Protein AF-A0A7S3H096-F1 (afdb_monomer)

Mean predicted aligned error: 9.59 Å

Foldseek 3Di:
DVVVVVVVVVVVVVVVVVVVVVPDPAQWDWDQADLGIWTAGVPPCAQSVCCVPHSADPVVVLVVVLVVDAALEEEEAEQCPRNRNVRVNDVRNPPNYYYHYDHD

Structure (mmCIF, N/CA/C/O backbone):
data_AF-A0A7S3H096-F1
#
_entry.id   AF-A0A7S3H096-F1
#
loop_
_atom_site.group_PDB
_atom_site.id
_atom_site.type_symbol
_atom_site.label_atom_id
_atom_site.label_alt_id
_atom_site.label_comp_id
_atom_site.label_asym_id
_atom_site.label_entity_id
_atom_site.label_seq_id
_atom_site.pdbx_PDB_ins_code
_atom_site.Cartn_x
_atom_site.Cartn_y
_atom_site.Cartn_z
_atom_site.occupancy
_atom_site.B_is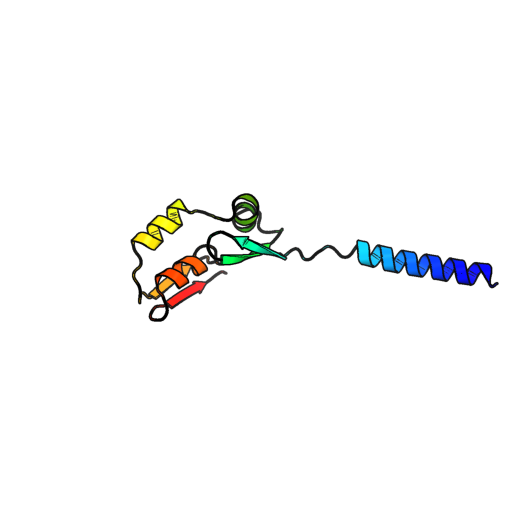o_or_equiv
_atom_site.auth_seq_id
_atom_site.auth_comp_id
_atom_site.auth_asym_id
_atom_site.auth_atom_id
_atom_site.pdbx_PDB_model_num
ATOM 1 N N . ILE A 1 1 ? 52.642 -21.896 -30.293 1.00 52.91 1 ILE A N 1
ATOM 2 C CA . ILE A 1 1 ? 51.512 -22.550 -29.579 1.00 52.91 1 ILE A CA 1
ATOM 3 C C . ILE A 1 1 ? 51.069 -21.731 -28.357 1.00 52.91 1 ILE A C 1
ATOM 5 O O . ILE A 1 1 ? 49.897 -21.380 -28.300 1.00 52.91 1 ILE A O 1
ATOM 9 N N . MET A 1 2 ? 51.985 -21.300 -27.474 1.00 44.25 2 MET A N 1
ATOM 10 C CA . MET A 1 2 ? 51.686 -20.448 -26.298 1.00 44.25 2 MET A CA 1
ATOM 11 C C . MET A 1 2 ? 50.883 -19.165 -26.626 1.00 44.25 2 MET A C 1
ATOM 13 O O . MET A 1 2 ? 49.855 -18.904 -26.011 1.00 44.25 2 MET A O 1
ATOM 17 N N . ASN A 1 3 ? 51.272 -18.422 -27.673 1.00 46.12 3 ASN A N 1
ATOM 18 C CA . ASN A 1 3 ? 50.604 -17.169 -28.075 1.00 46.12 3 ASN A CA 1
ATOM 19 C C . ASN A 1 3 ? 49.157 -17.344 -28.575 1.00 46.12 3 ASN A C 1
ATOM 21 O O . ASN A 1 3 ? 48.354 -16.424 -28.459 1.00 46.12 3 ASN A O 1
ATOM 25 N N . HIS A 1 4 ? 48.793 -18.515 -29.110 1.00 49.66 4 HIS A N 1
ATOM 26 C CA . HIS A 1 4 ? 47.416 -18.789 -29.544 1.00 49.66 4 HIS A CA 1
ATOM 27 C C . HIS A 1 4 ? 46.505 -19.186 -28.375 1.00 49.66 4 HIS A C 1
ATOM 29 O O . HIS A 1 4 ? 45.312 -18.892 -28.412 1.00 49.66 4 HIS A O 1
ATOM 35 N N . ILE A 1 5 ? 47.062 -19.814 -27.335 1.00 56.25 5 ILE A N 1
ATOM 36 C CA . ILE A 1 5 ? 46.332 -20.203 -26.121 1.00 56.25 5 ILE A CA 1
ATOM 37 C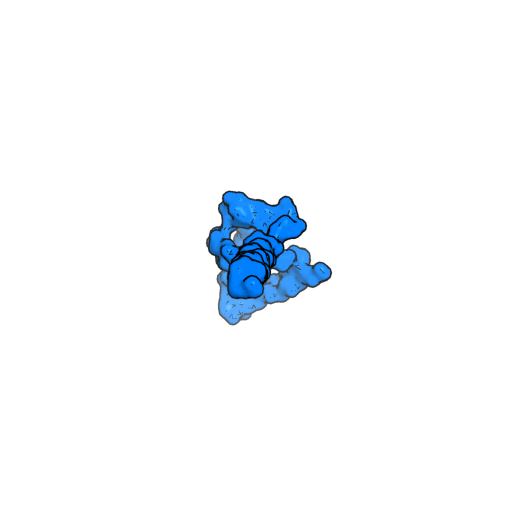 C . ILE A 1 5 ? 45.991 -18.961 -25.293 1.00 56.25 5 ILE A C 1
ATOM 39 O O . ILE A 1 5 ? 44.830 -18.781 -24.936 1.00 56.25 5 ILE A O 1
ATOM 43 N N . VAL A 1 6 ? 46.957 -18.057 -25.089 1.00 55.03 6 VAL A N 1
ATOM 44 C CA . VAL A 1 6 ? 46.735 -16.793 -24.362 1.00 55.03 6 VAL A CA 1
ATOM 45 C C . VAL A 1 6 ? 45.696 -15.924 -25.077 1.00 55.03 6 VAL A C 1
ATOM 47 O O . VAL A 1 6 ? 44.800 -15.386 -24.438 1.00 55.03 6 VAL A O 1
ATOM 50 N N . ARG A 1 7 ? 45.735 -15.853 -26.416 1.00 53.16 7 ARG A N 1
ATOM 51 C CA . ARG A 1 7 ? 44.760 -15.087 -27.215 1.00 53.16 7 ARG A CA 1
ATOM 52 C C . ARG A 1 7 ? 43.351 -15.697 -27.177 1.00 53.16 7 ARG A C 1
ATOM 54 O O . ARG A 1 7 ? 42.374 -14.957 -27.160 1.00 53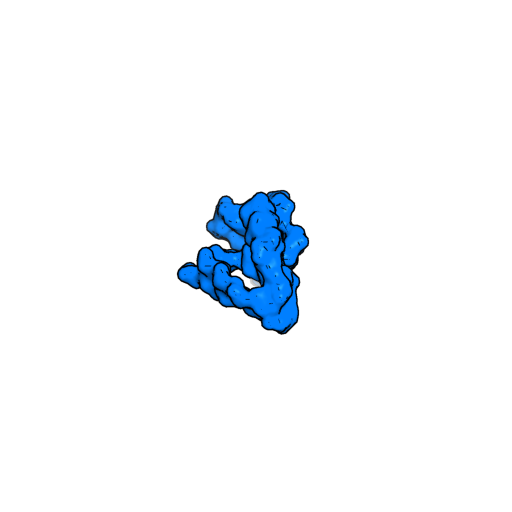.16 7 ARG A O 1
ATOM 61 N N . ARG A 1 8 ? 43.237 -17.031 -27.104 1.00 53.06 8 ARG A N 1
ATOM 62 C CA . ARG A 1 8 ? 41.954 -17.730 -26.902 1.00 53.06 8 ARG A CA 1
ATOM 63 C C . ARG A 1 8 ? 41.405 -17.550 -25.487 1.00 53.06 8 ARG A C 1
ATOM 65 O O . ARG A 1 8 ? 40.212 -17.306 -25.360 1.00 53.06 8 ARG A O 1
ATOM 72 N N . GLN A 1 9 ? 42.249 -17.607 -24.454 1.00 56.47 9 GLN A N 1
ATOM 73 C CA . GLN A 1 9 ? 41.853 -17.296 -23.074 1.00 56.47 9 GLN A CA 1
ATOM 74 C C . GLN A 1 9 ? 41.398 -15.840 -22.930 1.00 56.47 9 GLN A C 1
ATOM 76 O O . GLN A 1 9 ? 40.358 -15.599 -22.329 1.00 56.47 9 GLN A O 1
ATOM 81 N N . LEU A 1 10 ? 42.108 -14.883 -23.540 1.00 56.97 10 LEU A N 1
ATOM 82 C CA . LEU A 1 10 ? 41.721 -13.470 -23.511 1.00 56.97 10 LEU A CA 1
ATOM 83 C C . LEU A 1 10 ? 40.380 -13.229 -24.220 1.00 56.97 10 LEU A C 1
ATOM 85 O O . LEU A 1 10 ? 39.539 -12.518 -23.684 1.00 56.97 10 LEU A O 1
ATOM 89 N N . CYS A 1 11 ? 40.143 -13.856 -25.381 1.00 58.81 11 CYS A N 1
ATOM 90 C CA . CYS A 1 11 ? 38.838 -13.809 -26.048 1.00 58.81 11 CYS A CA 1
ATOM 91 C C . CYS A 1 11 ? 37.728 -14.439 -25.200 1.00 58.81 11 CYS A C 1
ATOM 93 O O . CYS A 1 11 ? 36.630 -13.905 -25.193 1.00 58.81 11 CYS A O 1
ATOM 95 N N . PHE A 1 12 ? 37.995 -15.530 -24.476 1.00 64.19 12 PHE A N 1
ATOM 96 C CA . PHE A 1 12 ? 37.005 -16.174 -23.605 1.00 64.19 12 PHE A CA 1
ATOM 97 C C . PHE A 1 12 ? 36.658 -15.306 -22.392 1.00 64.19 12 PHE A C 1
ATOM 99 O O . PHE A 1 12 ? 35.489 -15.157 -22.061 1.00 64.19 12 PHE A O 1
ATOM 106 N N . VAL A 1 13 ? 37.661 -14.680 -21.768 1.00 63.47 13 VAL A N 1
ATOM 107 C CA . VAL A 1 13 ? 37.459 -13.711 -20.681 1.00 63.47 13 VAL A CA 1
ATOM 108 C C . VAL A 1 13 ? 36.704 -12.487 -21.193 1.00 63.47 13 VAL A C 1
ATOM 110 O O . VAL A 1 13 ? 35.761 -12.050 -20.546 1.00 63.47 13 VAL A O 1
ATOM 113 N N . LEU A 1 14 ? 37.043 -11.975 -22.380 1.00 59.91 14 LEU A N 1
ATOM 114 C CA . LEU A 1 14 ? 36.315 -10.869 -23.002 1.00 59.91 14 LEU A CA 1
ATOM 115 C C . LEU A 1 14 ? 34.869 -11.262 -23.339 1.00 59.91 14 LEU A C 1
ATOM 117 O O . LEU A 1 14 ? 33.975 -10.445 -23.168 1.00 59.91 14 LEU A O 1
ATOM 121 N N . PHE A 1 15 ? 34.625 -12.509 -23.756 1.00 62.47 15 PHE A N 1
ATOM 122 C CA . PHE A 1 15 ? 33.287 -13.047 -24.017 1.00 62.47 15 PHE A CA 1
ATOM 123 C C . PHE A 1 15 ? 32.478 -13.193 -22.723 1.00 62.47 15 PHE A C 1
ATOM 125 O O . PHE A 1 15 ? 31.320 -12.804 -22.694 1.00 62.47 15 PHE A O 1
ATOM 132 N N . ILE A 1 16 ? 33.093 -13.667 -21.634 1.00 61.88 16 ILE A N 1
ATOM 133 C CA . ILE A 1 16 ? 32.469 -13.735 -20.304 1.00 61.88 16 ILE A CA 1
ATOM 134 C C . ILE A 1 16 ? 32.156 -12.328 -19.782 1.00 61.88 16 ILE A C 1
ATOM 136 O O . ILE A 1 16 ? 31.048 -12.095 -19.318 1.00 61.88 16 ILE A O 1
ATOM 140 N N . VAL A 1 17 ? 33.081 -11.370 -19.902 1.00 59.81 17 VAL A N 1
ATOM 141 C CA . VAL A 1 17 ? 32.854 -9.972 -19.494 1.00 59.81 17 VAL A CA 1
ATOM 142 C C . VAL A 1 17 ? 31.778 -9.312 -20.363 1.00 59.81 17 VAL A C 1
ATOM 144 O O . VAL A 1 17 ? 30.931 -8.604 -19.831 1.00 59.81 17 VAL A O 1
ATOM 147 N N . CYS A 1 18 ? 31.745 -9.588 -21.671 1.00 57.41 18 CYS A N 1
ATOM 148 C CA . CYS A 1 18 ? 30.654 -9.160 -22.549 1.00 57.41 18 CYS A CA 1
ATOM 149 C C . CYS A 1 18 ? 29.318 -9.784 -22.138 1.00 57.41 18 CYS A C 1
ATOM 151 O O . CYS A 1 18 ? 28.336 -9.063 -22.091 1.00 57.41 18 CYS A O 1
ATOM 153 N N . ILE A 1 19 ? 29.271 -11.075 -21.790 1.00 57.50 19 ILE A N 1
ATOM 154 C CA . ILE A 1 19 ? 28.056 -11.739 -21.287 1.00 57.50 19 ILE A CA 1
ATOM 155 C C . ILE A 1 19 ? 27.595 -11.109 -19.966 1.00 57.50 19 ILE A C 1
ATOM 157 O O . ILE A 1 19 ? 26.404 -10.873 -19.798 1.00 57.50 19 ILE A O 1
ATOM 161 N N . SER A 1 20 ? 28.515 -10.777 -19.056 1.00 56.28 20 SER A N 1
ATOM 162 C CA . SER A 1 20 ? 28.193 -10.071 -17.809 1.00 56.28 20 SER A CA 1
ATOM 163 C C . SER A 1 20 ? 27.674 -8.649 -18.049 1.00 56.28 20 SER A C 1
ATOM 165 O O . SER A 1 20 ? 26.815 -8.190 -17.308 1.00 56.28 20 SER A O 1
ATOM 167 N N . LEU A 1 21 ? 28.161 -7.962 -19.089 1.00 53.47 21 LEU A N 1
ATOM 168 C CA . LEU A 1 21 ? 27.657 -6.652 -19.529 1.00 53.47 21 LEU A CA 1
ATOM 169 C C . LEU A 1 21 ? 26.346 -6.750 -20.333 1.00 53.47 21 LEU A C 1
ATOM 171 O O . LEU A 1 21 ? 25.638 -5.756 -20.456 1.00 53.47 21 LEU A O 1
ATOM 175 N N . PHE A 1 22 ? 26.023 -7.929 -20.877 1.00 53.84 22 PHE A N 1
ATOM 176 C CA . PHE A 1 22 ? 24.786 -8.215 -21.615 1.00 53.84 22 PHE A CA 1
ATOM 177 C C . PHE A 1 22 ? 23.681 -8.815 -20.739 1.00 53.84 22 PHE A C 1
ATOM 179 O O . PHE A 1 22 ? 22.570 -9.033 -21.227 1.00 53.84 22 PHE A O 1
ATOM 186 N N . TYR A 1 23 ? 23.958 -9.094 -19.461 1.00 52.44 23 TYR A N 1
ATOM 187 C CA . TYR A 1 23 ? 22.910 -9.399 -18.497 1.00 52.44 23 TYR A CA 1
ATOM 188 C C . TYR A 1 23 ? 22.056 -8.142 -18.346 1.00 52.44 23 TYR A C 1
ATOM 190 O O . TYR A 1 23 ? 22.436 -7.196 -17.658 1.00 52.44 23 TYR A O 1
ATOM 198 N N . ALA A 1 24 ? 20.921 -8.123 -19.049 1.00 61.62 24 ALA A N 1
ATOM 199 C CA . ALA A 1 24 ? 19.898 -7.112 -18.871 1.00 61.62 24 ALA A CA 1
ATOM 200 C C . ALA A 1 24 ? 19.603 -7.027 -17.373 1.00 61.62 24 ALA A C 1
ATOM 202 O O . ALA A 1 24 ? 19.308 -8.045 -16.737 1.00 61.62 24 ALA A O 1
ATOM 203 N N . GLU A 1 25 ? 19.766 -5.838 -16.792 1.00 72.06 25 GLU A N 1
ATOM 204 C CA . GLU A 1 25 ? 19.425 -5.662 -15.391 1.00 72.06 25 GLU A CA 1
ATOM 205 C C . GLU A 1 25 ? 17.977 -6.107 -15.153 1.00 72.06 25 GLU A C 1
ATOM 207 O O . GLU A 1 25 ? 17.138 -6.008 -16.048 1.00 72.06 25 GLU A O 1
ATOM 212 N N . SER A 1 26 ? 17.679 -6.580 -13.938 1.00 81.12 26 SER A N 1
ATOM 213 C CA . SER A 1 26 ? 16.312 -6.960 -13.565 1.00 81.12 26 SER A CA 1
ATOM 214 C C . SER A 1 26 ? 15.326 -5.858 -13.983 1.00 81.12 26 SER A C 1
ATOM 216 O O . SER A 1 26 ? 15.557 -4.705 -13.588 1.00 81.12 26 SER A O 1
ATOM 218 N N . PRO A 1 27 ? 14.239 -6.196 -14.712 1.00 88.44 27 PRO A N 1
ATOM 219 C CA . PRO A 1 27 ? 13.209 -5.235 -15.114 1.00 88.44 27 PRO A CA 1
ATOM 220 C C . PRO A 1 27 ? 12.422 -4.712 -13.909 1.00 88.44 27 PRO A C 1
ATOM 222 O O . PRO A 1 27 ? 11.635 -3.788 -14.027 1.00 88.44 27 PRO A O 1
ATOM 225 N N . ASN A 1 28 ? 12.611 -5.317 -12.738 1.00 93.75 28 ASN A N 1
ATOM 226 C CA . ASN A 1 28 ? 12.003 -4.896 -11.492 1.00 93.75 28 ASN A CA 1
ATOM 227 C C . ASN A 1 28 ? 13.034 -4.151 -10.643 1.00 93.75 28 ASN A C 1
ATOM 229 O O . ASN A 1 28 ? 14.097 -4.703 -10.330 1.00 93.75 28 ASN A O 1
ATOM 233 N N . LYS A 1 29 ? 12.707 -2.919 -10.248 1.00 94.81 29 LYS A N 1
ATOM 234 C CA . LYS A 1 29 ? 13.542 -2.035 -9.425 1.00 94.81 29 LYS A CA 1
ATOM 235 C C . LYS A 1 29 ? 12.866 -1.750 -8.093 1.00 94.81 29 LYS A C 1
ATOM 237 O O . LYS A 1 29 ? 11.681 -1.447 -8.045 1.00 94.81 29 LYS A O 1
ATOM 242 N N . ILE A 1 30 ? 13.624 -1.796 -7.004 1.00 96.62 30 ILE A N 1
ATOM 243 C CA . ILE A 1 30 ? 13.118 -1.404 -5.685 1.00 96.62 30 ILE A CA 1
ATOM 244 C C . ILE A 1 30 ? 13.290 0.106 -5.533 1.00 96.62 30 ILE A C 1
ATOM 246 O O . ILE A 1 30 ? 14.396 0.620 -5.707 1.00 96.62 30 ILE A O 1
ATOM 250 N N . LYS A 1 31 ? 12.219 0.817 -5.175 1.00 96.69 31 LYS A N 1
ATOM 251 C CA . LYS A 1 31 ? 12.266 2.259 -4.925 1.00 96.69 31 LYS A CA 1
ATOM 252 C C . LYS A 1 31 ? 11.495 2.633 -3.664 1.00 96.69 31 LYS A C 1
ATOM 254 O O . LYS A 1 31 ? 10.357 2.210 -3.457 1.00 96.69 31 LYS A O 1
ATOM 259 N N . GLN A 1 32 ? 12.105 3.483 -2.839 1.00 98.38 32 GLN A N 1
ATOM 260 C CA . GLN A 1 32 ? 11.396 4.175 -1.769 1.00 98.38 32 GLN A CA 1
ATOM 261 C C . GLN A 1 32 ? 10.512 5.274 -2.368 1.00 98.38 32 GLN A C 1
ATOM 263 O O . GLN A 1 32 ? 11.004 6.187 -3.031 1.00 98.38 32 GLN A O 1
ATOM 268 N N . CYS A 1 33 ? 9.216 5.174 -2.111 1.00 97.69 33 CYS A N 1
ATOM 269 C CA . CYS A 1 33 ? 8.180 6.116 -2.518 1.00 97.69 33 CYS A CA 1
ATOM 270 C C . CYS A 1 33 ? 7.540 6.743 -1.268 1.00 97.69 33 CYS A C 1
ATOM 272 O O . CYS A 1 33 ? 7.893 6.402 -0.132 1.00 97.69 33 CYS A O 1
ATOM 274 N N . LYS A 1 34 ? 6.586 7.657 -1.461 1.00 97.69 34 LYS A N 1
ATOM 275 C CA . LYS A 1 34 ? 5.954 8.428 -0.381 1.00 97.69 34 LYS A CA 1
ATOM 276 C C . LYS A 1 34 ? 5.335 7.551 0.705 1.00 97.69 34 LYS A C 1
ATOM 278 O O . LYS A 1 34 ? 5.566 7.774 1.891 1.00 97.69 34 LYS A O 1
ATOM 283 N N . HIS A 1 35 ? 4.600 6.514 0.302 1.00 97.62 35 HIS A N 1
ATOM 284 C CA . HIS A 1 35 ? 3.852 5.658 1.230 1.00 97.62 35 HIS A CA 1
ATOM 285 C C . HIS A 1 35 ? 4.552 4.350 1.584 1.00 97.62 35 HIS A C 1
ATOM 287 O O . HIS A 1 35 ? 4.031 3.592 2.400 1.00 97.62 35 HIS A O 1
ATOM 293 N N . GLY A 1 36 ? 5.740 4.072 1.052 1.00 97.25 36 GLY A N 1
ATOM 294 C CA . GLY A 1 36 ? 6.429 2.807 1.299 1.00 97.25 36 GLY A CA 1
ATOM 295 C C . GLY A 1 36 ? 7.487 2.482 0.259 1.00 97.25 36 GLY A C 1
ATOM 296 O O . GLY A 1 36 ? 7.765 3.272 -0.640 1.00 97.25 36 GLY A O 1
ATOM 297 N N . THR A 1 37 ? 8.090 1.311 0.406 1.00 98.12 37 THR A N 1
ATOM 298 C CA . THR A 1 37 ? 9.012 0.756 -0.581 1.00 98.12 37 THR A CA 1
ATOM 299 C C . THR A 1 37 ? 8.236 -0.151 -1.526 1.00 98.12 37 THR A C 1
ATOM 301 O O . THR A 1 37 ? 7.488 -1.009 -1.063 1.00 98.12 37 THR A O 1
ATOM 304 N N . PHE A 1 38 ? 8.434 0.024 -2.830 1.00 97.94 38 PHE A N 1
ATOM 305 C CA . PHE A 1 38 ? 7.728 -0.730 -3.863 1.00 97.94 38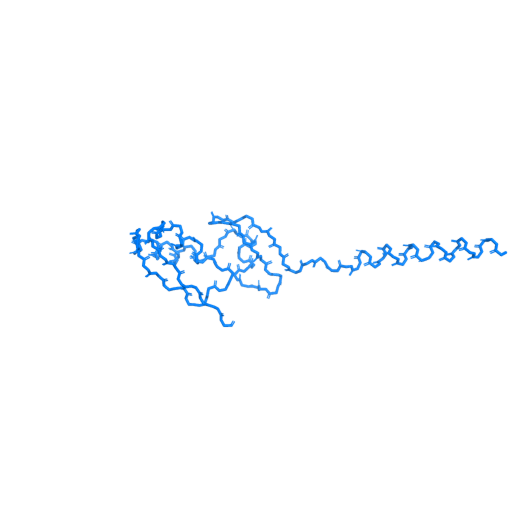 PHE A CA 1
ATOM 306 C C . PHE A 1 38 ? 8.711 -1.357 -4.845 1.00 97.94 38 PHE A C 1
ATOM 308 O O . PHE A 1 38 ? 9.828 -0.863 -5.026 1.00 97.94 38 PHE A O 1
ATOM 315 N N . ILE A 1 39 ? 8.273 -2.445 -5.477 1.00 96.94 39 ILE A N 1
ATOM 316 C CA . ILE A 1 39 ? 8.936 -3.034 -6.636 1.00 96.94 39 ILE A CA 1
ATOM 317 C C . ILE A 1 39 ? 8.245 -2.458 -7.871 1.00 96.94 39 ILE A C 1
ATOM 319 O O . ILE A 1 39 ? 7.055 -2.673 -8.063 1.00 96.94 39 ILE A O 1
ATOM 323 N N . LEU A 1 40 ? 8.992 -1.707 -8.671 1.00 96.44 40 LEU A N 1
ATOM 324 C CA . LEU A 1 40 ? 8.520 -1.042 -9.879 1.00 96.44 40 LEU A CA 1
ATOM 325 C C . LEU A 1 40 ? 8.973 -1.847 -11.088 1.00 96.44 40 LEU A C 1
ATOM 327 O O . LEU A 1 40 ? 10.170 -2.118 -11.219 1.00 96.44 40 LEU A O 1
ATOM 331 N N . SER A 1 41 ? 8.040 -2.219 -11.958 1.00 94.19 41 SER A N 1
ATOM 332 C CA . SER A 1 41 ? 8.376 -2.910 -13.200 1.00 94.19 41 SER A CA 1
ATOM 333 C C . SER A 1 41 ? 8.684 -1.903 -14.303 1.00 94.19 41 SER A C 1
ATOM 335 O O . SER A 1 41 ? 8.011 -0.885 -14.430 1.00 94.19 41 SER A O 1
ATOM 337 N N . ASP A 1 42 ? 9.685 -2.188 -15.128 1.00 92.12 42 ASP A N 1
ATOM 338 C CA . ASP A 1 42 ? 9.999 -1.419 -16.334 1.00 92.12 42 ASP A CA 1
ATOM 339 C C . ASP A 1 42 ? 8.976 -1.686 -17.462 1.00 92.12 42 ASP A C 1
ATOM 341 O O . ASP A 1 42 ? 8.947 -0.960 -18.452 1.00 92.12 42 ASP A O 1
ATOM 345 N N . TYR A 1 43 ? 8.118 -2.707 -17.313 1.00 92.62 43 TYR A N 1
ATOM 346 C CA . TYR A 1 43 ? 7.019 -3.005 -18.243 1.00 92.62 43 TYR A CA 1
ATOM 347 C C . TYR A 1 43 ? 5.691 -2.339 -17.865 1.00 92.62 43 TYR A C 1
ATOM 349 O O . TYR A 1 43 ? 4.781 -2.282 -18.690 1.00 92.62 43 TYR A O 1
ATOM 357 N N . ASP A 1 44 ? 5.567 -1.848 -16.632 1.00 91.88 44 ASP A N 1
ATOM 358 C CA . ASP A 1 44 ? 4.396 -1.105 -16.180 1.00 91.88 44 ASP A CA 1
ATOM 359 C C . ASP A 1 44 ? 4.619 0.384 -16.459 1.00 91.88 44 ASP A C 1
ATOM 361 O O . ASP A 1 44 ? 5.262 1.114 -15.703 1.00 91.88 44 ASP A O 1
ATOM 365 N N . VAL A 1 45 ? 4.105 0.807 -17.610 1.00 91.44 45 VAL A N 1
ATOM 366 C CA . VAL A 1 45 ? 4.252 2.171 -18.130 1.00 91.44 45 VAL A CA 1
ATOM 367 C C . VAL A 1 45 ? 3.276 3.168 -17.501 1.00 91.44 45 VAL A C 1
ATOM 369 O O . VAL A 1 45 ? 3.257 4.325 -17.913 1.00 91.44 45 VAL A O 1
ATOM 372 N N . ASP A 1 46 ? 2.461 2.736 -16.535 1.00 94.06 46 ASP A N 1
ATOM 373 C CA . ASP A 1 46 ? 1.476 3.583 -15.870 1.00 94.06 46 ASP A CA 1
ATOM 374 C C . ASP A 1 46 ? 1.834 3.777 -14.391 1.00 94.06 46 ASP A C 1
ATOM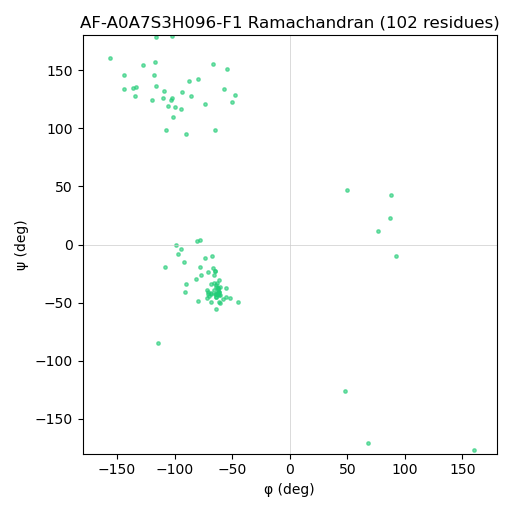 376 O O . ASP A 1 46 ? 2.514 4.748 -14.044 1.00 94.06 46 ASP A O 1
ATOM 380 N N . ILE A 1 47 ? 1.450 2.853 -13.507 1.00 96.31 47 ILE A N 1
ATOM 381 C CA . ILE A 1 47 ? 1.571 3.055 -12.055 1.00 96.31 47 ILE A CA 1
ATOM 382 C C . ILE A 1 47 ? 3.045 3.065 -11.646 1.00 96.31 47 ILE A C 1
ATOM 384 O O . ILE A 1 47 ? 3.500 3.994 -10.971 1.00 96.31 47 ILE A O 1
ATOM 388 N N . SER A 1 48 ? 3.819 2.070 -12.085 1.00 96.44 48 SER A N 1
ATOM 389 C CA . SER A 1 48 ? 5.255 1.996 -11.800 1.00 96.44 48 SER A CA 1
ATOM 390 C C . SER A 1 48 ? 6.014 3.201 -12.348 1.00 96.44 48 SER A C 1
ATOM 392 O O . SER A 1 48 ? 6.926 3.685 -11.676 1.00 96.44 48 SER A O 1
ATOM 394 N N . GLU A 1 49 ? 5.636 3.729 -13.514 1.00 95.75 49 GLU A N 1
ATOM 395 C CA . GLU A 1 49 ? 6.288 4.902 -14.103 1.00 95.75 49 GLU A CA 1
ATOM 396 C C . GLU A 1 49 ? 5.972 6.192 -13.332 1.00 95.75 49 GLU A C 1
ATOM 398 O O . GLU A 1 49 ? 6.884 6.950 -12.991 1.00 95.75 49 GLU A O 1
ATOM 403 N N . HIS A 1 50 ? 4.720 6.408 -12.921 1.00 97.31 50 HIS A N 1
ATOM 404 C CA . HIS A 1 50 ? 4.367 7.531 -12.044 1.00 97.31 50 HIS A CA 1
ATOM 405 C C . HIS A 1 50 ? 5.080 7.447 -10.688 1.00 97.31 50 HIS A C 1
ATOM 407 O O . HIS A 1 50 ? 5.665 8.428 -10.222 1.00 97.31 50 HIS A O 1
ATOM 413 N N . MET A 1 51 ? 5.132 6.260 -10.081 1.00 97.50 51 MET A N 1
ATOM 414 C CA . MET A 1 51 ? 5.881 6.021 -8.843 1.00 97.50 51 MET A CA 1
ATOM 415 C C . MET A 1 51 ? 7.390 6.248 -9.042 1.00 97.50 51 MET A C 1
ATOM 417 O O . MET A 1 51 ? 8.092 6.741 -8.151 1.00 97.50 51 MET A O 1
ATOM 421 N N . ARG A 1 52 ? 7.919 5.957 -10.234 1.00 96.00 52 ARG A N 1
ATOM 422 C CA . ARG A 1 52 ? 9.317 6.217 -10.590 1.00 96.00 52 ARG A CA 1
ATOM 423 C C . ARG A 1 52 ? 9.603 7.701 -10.785 1.00 96.00 52 ARG A C 1
ATOM 425 O O . ARG A 1 52 ? 10.649 8.145 -10.319 1.00 96.00 52 ARG A O 1
ATOM 432 N N . MET A 1 53 ? 8.708 8.474 -11.384 1.00 96.12 53 MET A N 1
ATOM 433 C CA . MET A 1 53 ? 8.917 9.909 -11.596 1.00 96.12 53 M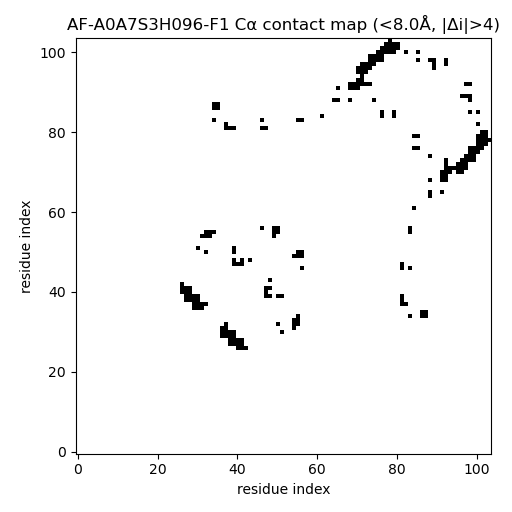ET A CA 1
ATOM 434 C C . MET A 1 53 ? 8.627 10.735 -10.340 1.00 96.12 53 MET A C 1
ATOM 436 O O . MET A 1 53 ? 9.457 11.544 -9.925 1.00 96.12 53 MET A O 1
ATOM 440 N N . TYR A 1 54 ? 7.483 10.498 -9.702 1.00 97.12 54 TYR A N 1
ATOM 441 C CA . TYR A 1 54 ? 6.940 11.361 -8.650 1.00 97.12 54 TYR A CA 1
ATOM 442 C C . TYR A 1 54 ? 7.028 10.746 -7.250 1.00 97.12 54 TYR A C 1
ATOM 444 O O . TYR A 1 54 ? 6.993 11.464 -6.255 1.00 97.12 54 TYR A O 1
ATOM 452 N N . GLY A 1 55 ? 7.196 9.423 -7.151 1.00 97.25 55 GLY A N 1
ATOM 453 C CA . GLY A 1 55 ? 7.179 8.717 -5.865 1.00 97.25 55 GLY A CA 1
ATOM 454 C C . GLY A 1 55 ? 5.775 8.527 -5.288 1.00 97.25 55 GLY A C 1
ATOM 455 O O . GLY A 1 55 ? 5.655 8.168 -4.117 1.00 97.25 55 GLY A O 1
ATOM 456 N N . GLU A 1 56 ? 4.737 8.777 -6.083 1.00 97.00 56 GLU A N 1
ATOM 457 C CA . GLU A 1 56 ? 3.328 8.651 -5.720 1.00 97.00 56 GLU A CA 1
ATOM 458 C C . GLU A 1 56 ? 2.469 8.431 -6.975 1.00 97.00 56 GLU A C 1
ATOM 460 O O . GLU A 1 56 ? 2.901 8.731 -8.091 1.00 97.00 56 GLU A O 1
ATOM 465 N N . TRP A 1 57 ? 1.257 7.907 -6.789 1.00 97.56 57 TRP A N 1
ATOM 466 C CA . TRP A 1 57 ? 0.268 7.710 -7.848 1.00 97.56 57 TRP A CA 1
ATOM 467 C C . TRP A 1 57 ? -1.128 7.979 -7.281 1.00 97.56 57 TRP A C 1
ATOM 469 O O . TRP A 1 57 ? -1.442 7.510 -6.188 1.00 97.56 57 TRP A O 1
ATOM 479 N N . ALA A 1 58 ? -1.939 8.749 -8.015 1.00 97.12 58 ALA A N 1
ATOM 480 C CA . ALA A 1 58 ? -3.336 9.043 -7.677 1.00 97.12 58 ALA A CA 1
ATOM 481 C C . ALA A 1 58 ? -3.552 9.519 -6.218 1.00 97.12 58 ALA A C 1
ATOM 483 O O . ALA A 1 58 ? -4.431 9.047 -5.495 1.00 97.12 58 ALA A O 1
ATOM 484 N N . GLU A 1 59 ? -2.724 10.461 -5.743 1.00 97.69 59 GLU A N 1
ATOM 485 C CA . GLU A 1 59 ? -2.801 10.945 -4.355 1.00 97.69 59 GLU A CA 1
ATOM 486 C C . GLU A 1 59 ? -4.140 11.600 -4.013 1.00 97.69 59 GLU A C 1
ATOM 488 O O . GLU A 1 59 ? -4.558 11.568 -2.857 1.00 97.69 59 GLU A O 1
ATOM 493 N N . GLY A 1 60 ? -4.808 12.229 -4.982 1.00 98.06 60 GLY A N 1
ATOM 494 C CA . GLY A 1 60 ? -6.123 12.831 -4.763 1.00 98.06 60 GLY A CA 1
ATOM 495 C C . GLY A 1 60 ? -7.151 11.774 -4.362 1.00 98.06 60 GLY A C 1
ATOM 496 O O . GLY A 1 60 ? -7.826 11.911 -3.340 1.00 98.06 60 GLY A O 1
ATOM 497 N N . GLU A 1 61 ? -7.205 10.686 -5.127 1.00 97.94 61 GLU A N 1
ATOM 498 C CA . GLU A 1 61 ? -8.045 9.518 -4.882 1.00 97.94 61 GLU A CA 1
ATOM 499 C C .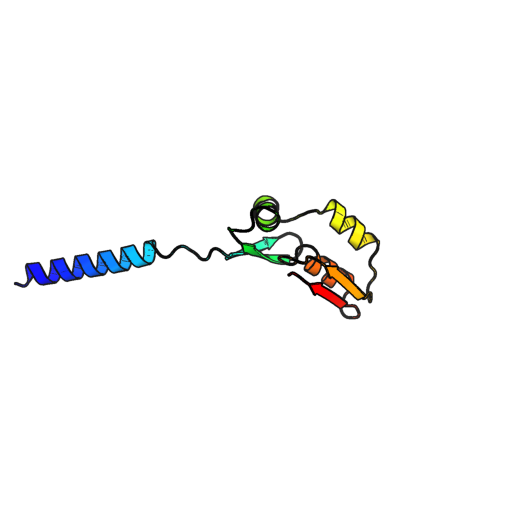 GLU A 1 61 ? -7.653 8.815 -3.580 1.00 97.94 61 GLU A C 1
ATOM 501 O O . GLU A 1 61 ? -8.513 8.529 -2.743 1.00 97.94 61 GLU A O 1
ATOM 506 N N . LEU A 1 62 ? -6.352 8.612 -3.352 1.00 98.06 62 LEU A N 1
ATOM 507 C CA . LEU A 1 62 ? -5.863 8.013 -2.115 1.00 98.06 62 LEU A CA 1
ATOM 508 C C . LEU A 1 62 ? -6.294 8.824 -0.888 1.00 98.06 62 LEU A C 1
ATOM 510 O O . LEU A 1 62 ? -6.797 8.260 0.083 1.00 98.06 62 LEU A O 1
ATOM 514 N N . ASN A 1 63 ? -6.140 10.149 -0.922 1.00 98.38 63 ASN A N 1
ATOM 515 C CA . ASN A 1 63 ? -6.540 11.020 0.182 1.00 98.38 63 ASN A CA 1
ATOM 516 C C . ASN A 1 63 ? -8.047 10.947 0.452 1.00 98.38 63 ASN A C 1
ATOM 518 O O . ASN A 1 63 ? -8.458 10.944 1.616 1.00 98.38 63 ASN A O 1
ATOM 522 N N . LEU A 1 64 ? -8.868 10.826 -0.596 1.00 98.25 64 LEU A N 1
ATOM 523 C CA . LEU A 1 64 ? -10.301 10.592 -0.444 1.00 98.25 64 LEU A CA 1
ATOM 524 C C . LEU A 1 64 ? -10.563 9.272 0.295 1.00 98.25 64 LEU A C 1
ATOM 526 O O . LEU A 1 64 ? -11.265 9.283 1.307 1.00 98.25 64 LEU A O 1
ATOM 530 N N . PHE A 1 65 ? -9.956 8.156 -0.117 1.00 97.81 65 PHE A N 1
ATOM 531 C CA . PHE A 1 65 ? -10.120 6.871 0.577 1.00 97.81 65 PHE A CA 1
ATOM 532 C C . PHE A 1 65 ? -9.645 6.924 2.034 1.00 97.81 65 PHE A C 1
ATOM 534 O O . PHE A 1 65 ? -10.352 6.483 2.944 1.00 97.81 65 PHE A O 1
ATOM 541 N N . LEU A 1 66 ? -8.491 7.543 2.290 1.00 98.19 66 LEU A N 1
ATOM 542 C CA . LEU A 1 66 ? -7.933 7.706 3.636 1.00 98.19 66 LEU A CA 1
ATOM 543 C C . LEU A 1 66 ? -8.795 8.585 4.553 1.00 98.19 66 LEU A C 1
ATOM 545 O O . LEU A 1 66 ? -8.677 8.475 5.779 1.00 98.19 66 LEU A O 1
ATOM 549 N N . SER A 1 67 ? -9.638 9.452 3.988 1.00 98.31 67 SER A N 1
ATOM 550 C CA . SER A 1 67 ? -10.601 10.258 4.746 1.00 98.31 67 SER A CA 1
ATOM 551 C C . SER A 1 67 ? -11.830 9.453 5.188 1.00 98.31 67 SER A C 1
ATOM 553 O O . SER A 1 67 ? -12.433 9.771 6.213 1.00 98.31 67 SER A O 1
ATOM 555 N N . LEU A 1 68 ? -12.169 8.388 4.454 1.00 97.88 68 LEU A N 1
ATOM 556 C CA . LEU A 1 68 ? -13.337 7.541 4.706 1.00 97.88 68 LEU A CA 1
ATOM 557 C C . LEU A 1 68 ? -13.016 6.373 5.649 1.00 97.88 68 LEU A C 1
ATOM 559 O O . LEU A 1 68 ? -13.862 5.982 6.452 1.00 97.88 68 LEU A O 1
ATOM 563 N N . ILE A 1 69 ? -11.796 5.839 5.566 1.00 98.12 69 ILE A N 1
ATOM 564 C CA . ILE A 1 69 ? -11.356 4.655 6.314 1.00 98.12 69 ILE A CA 1
ATOM 565 C C . ILE A 1 69 ? -10.978 5.001 7.756 1.00 98.12 69 ILE A C 1
ATOM 567 O O . ILE A 1 69 ? -10.338 6.022 8.036 1.00 98.12 69 ILE A O 1
ATOM 571 N N . LYS A 1 70 ? -11.312 4.105 8.683 1.00 98.38 70 LYS A N 1
ATOM 572 C CA . LYS A 1 70 ? -10.998 4.199 10.109 1.00 98.38 70 LYS A CA 1
ATOM 573 C C . LYS A 1 70 ? -10.084 3.053 10.566 1.00 98.38 70 LYS A C 1
ATOM 575 O O . LYS A 1 70 ? -10.048 1.989 9.944 1.00 98.38 70 LYS A O 1
ATOM 580 N N . PRO A 1 71 ? -9.338 3.240 11.671 1.00 98.62 71 PRO A N 1
ATOM 581 C CA . PRO A 1 71 ? -8.618 2.141 12.303 1.00 98.62 71 PRO A CA 1
ATOM 582 C C . PRO A 1 71 ? -9.569 0.998 12.681 1.00 98.62 71 PRO A C 1
ATOM 584 O O . PRO A 1 71 ? -10.615 1.241 13.280 1.00 98.62 71 PRO A O 1
ATOM 587 N N . GLY A 1 72 ? -9.187 -0.239 12.370 1.00 98.69 72 GLY A N 1
ATOM 588 C CA . GLY A 1 72 ? -9.998 -1.439 12.588 1.00 98.69 72 GLY A CA 1
ATOM 589 C C . GLY A 1 72 ? -10.873 -1.857 11.403 1.00 98.69 72 GLY A C 1
ATOM 590 O O . GLY A 1 72 ? -11.412 -2.960 11.434 1.00 98.69 72 GLY A O 1
ATOM 591 N N . ASP A 1 73 ? -10.994 -1.033 10.359 1.00 98.75 73 ASP A N 1
ATOM 592 C CA . ASP A 1 73 ? -11.816 -1.375 9.196 1.00 98.75 73 ASP A CA 1
ATOM 593 C C . ASP A 1 73 ? -11.242 -2.560 8.400 1.00 98.75 73 ASP A C 1
ATOM 595 O O . ASP A 1 73 ? -10.036 -2.836 8.400 1.00 98.75 73 ASP A O 1
ATOM 599 N N . ILE A 1 74 ? -12.136 -3.246 7.685 1.00 98.56 74 ILE A N 1
ATOM 600 C CA . ILE A 1 74 ? -11.792 -4.243 6.669 1.00 98.56 74 ILE A CA 1
ATOM 601 C C . ILE A 1 74 ? -12.050 -3.613 5.300 1.00 98.56 74 ILE A C 1
ATOM 603 O O . ILE A 1 74 ? -13.181 -3.244 4.992 1.00 98.56 74 ILE A O 1
ATOM 607 N N . VAL A 1 75 ? -11.004 -3.495 4.486 1.00 98.50 75 VAL A N 1
ATOM 608 C CA . VAL A 1 75 ? -11.037 -2.844 3.169 1.00 98.50 75 VAL A CA 1
ATOM 609 C C . VAL A 1 75 ? -10.701 -3.863 2.086 1.00 98.50 75 VAL A C 1
ATOM 611 O O . VAL A 1 75 ? -9.891 -4.763 2.306 1.00 98.50 75 VAL A O 1
ATOM 614 N N . VAL A 1 76 ? -11.313 -3.726 0.913 1.00 98.25 76 VAL A N 1
ATOM 615 C CA . VAL A 1 76 ? -10.962 -4.499 -0.284 1.00 98.25 76 VAL A CA 1
ATOM 616 C C . VAL A 1 76 ? -10.300 -3.559 -1.287 1.00 98.25 76 VAL A C 1
ATOM 618 O O . VAL A 1 76 ? -10.882 -2.532 -1.624 1.00 98.25 76 VAL A O 1
ATOM 621 N N . ASP A 1 77 ? -9.104 -3.917 -1.749 1.00 97.94 77 ASP A N 1
ATOM 622 C CA . ASP A 1 77 ? -8.382 -3.250 -2.837 1.00 97.94 77 ASP A CA 1
ATOM 623 C C . ASP A 1 77 ? -8.426 -4.162 -4.075 1.00 97.94 77 ASP A C 1
ATOM 625 O O . ASP A 1 77 ? -7.721 -5.171 -4.152 1.00 97.94 77 ASP A O 1
ATOM 629 N N . ALA A 1 78 ? -9.348 -3.877 -4.993 1.00 96.50 78 ALA A N 1
ATOM 630 C CA . ALA A 1 78 ? -9.575 -4.677 -6.194 1.00 96.50 78 ALA A CA 1
ATOM 631 C C . ALA A 1 78 ? -8.876 -4.023 -7.391 1.00 96.50 78 ALA A C 1
ATOM 633 O O . ALA A 1 78 ? -9.232 -2.909 -7.769 1.00 96.50 78 ALA A O 1
ATOM 634 N N . GLY A 1 79 ? -7.914 -4.725 -7.992 1.00 94.69 79 GLY A N 1
ATOM 635 C CA . GLY A 1 79 ? -6.957 -4.128 -8.927 1.00 94.69 79 GLY A CA 1
ATOM 636 C C . GLY A 1 79 ? -5.733 -3.570 -8.197 1.00 94.69 79 GLY A C 1
ATOM 637 O O . GLY A 1 79 ? -5.311 -2.443 -8.446 1.00 94.69 79 GLY A O 1
ATOM 638 N N . ALA A 1 80 ? -5.215 -4.323 -7.222 1.00 96.06 80 ALA A N 1
ATOM 639 C CA . ALA A 1 80 ? -4.176 -3.851 -6.316 1.00 96.06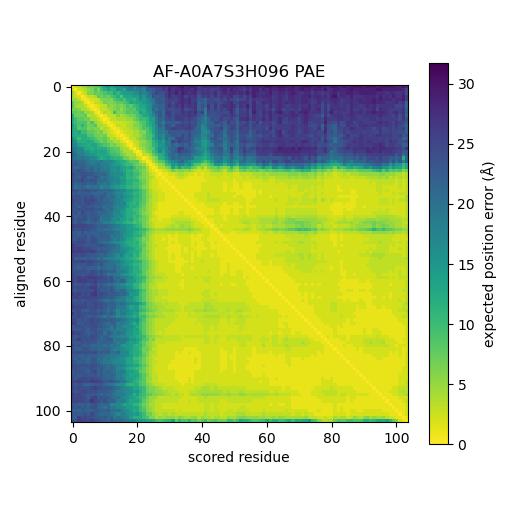 80 ALA A CA 1
ATOM 640 C C . ALA A 1 80 ? -2.842 -3.545 -7.017 1.00 96.06 80 ALA A C 1
ATOM 642 O O . ALA A 1 80 ? -2.048 -2.768 -6.481 1.00 96.06 80 ALA A O 1
ATOM 643 N N . ASN A 1 81 ? -2.588 -4.138 -8.191 1.00 94.94 81 ASN A N 1
ATOM 644 C CA . ASN A 1 81 ? -1.372 -3.955 -8.980 1.00 94.94 81 ASN A CA 1
ATOM 645 C C . ASN A 1 81 ? -0.099 -4.092 -8.102 1.00 94.94 81 ASN A C 1
ATOM 647 O O . ASN A 1 81 ? 0.050 -5.076 -7.376 1.00 94.94 81 ASN A O 1
ATOM 651 N N . ILE A 1 82 ? 0.810 -3.108 -8.098 1.00 95.94 82 ILE A N 1
ATOM 652 C CA . ILE A 1 82 ? 2.011 -3.077 -7.242 1.00 95.94 82 ILE A CA 1
ATOM 653 C C . ILE A 1 82 ? 1.738 -2.670 -5.779 1.00 95.94 82 ILE A C 1
ATOM 655 O O . ILE A 1 82 ? 2.671 -2.520 -4.988 1.00 95.94 82 ILE A O 1
ATOM 659 N N . GLY A 1 83 ? 0.476 -2.461 -5.401 1.00 97.12 83 GLY A N 1
ATOM 660 C CA . GLY A 1 83 ? 0.043 -2.150 -4.039 1.00 97.12 83 GLY A CA 1
ATOM 661 C C . GLY A 1 83 ? 0.072 -0.664 -3.671 1.00 97.12 83 GLY A C 1
ATOM 662 O O . GLY A 1 83 ? 0.143 -0.343 -2.480 1.00 97.12 83 GLY A O 1
ATOM 663 N N . ALA A 1 84 ? 0.025 0.242 -4.657 1.00 97.56 84 ALA A N 1
ATOM 664 C CA . ALA A 1 84 ? 0.111 1.693 -4.446 1.00 97.56 84 ALA A CA 1
ATOM 665 C C . ALA A 1 84 ? -0.954 2.221 -3.464 1.00 97.56 84 ALA A C 1
ATOM 667 O O . ALA A 1 84 ? -0.641 3.061 -2.620 1.00 97.56 84 ALA A O 1
ATOM 668 N N . PHE A 1 85 ? -2.174 1.671 -3.503 1.00 98.25 85 PHE A N 1
ATOM 669 C CA . PHE A 1 85 ? -3.217 1.938 -2.508 1.00 98.25 85 PHE A CA 1
ATOM 670 C C . PHE A 1 85 ? -3.190 0.951 -1.340 1.00 98.25 85 PHE A C 1
ATOM 672 O O . PHE A 1 85 ? -3.284 1.377 -0.190 1.00 98.25 85 PHE A O 1
ATOM 679 N N . THR A 1 86 ? -2.974 -0.344 -1.584 1.00 98.44 86 THR A N 1
ATOM 680 C CA . THR A 1 86 ? -2.882 -1.367 -0.526 1.00 98.44 86 THR A CA 1
ATOM 681 C C . THR A 1 86 ? -2.018 -0.931 0.664 1.00 98.44 86 THR A C 1
ATOM 683 O O . THR A 1 86 ? -2.455 -1.027 1.811 1.00 98.44 86 THR A O 1
ATOM 686 N N . VAL A 1 87 ? -0.803 -0.427 0.423 1.00 98.38 87 VAL A N 1
ATOM 687 C CA . VAL A 1 87 ? 0.144 -0.070 1.496 1.00 98.38 87 VAL A CA 1
ATOM 688 C C . VAL A 1 87 ? -0.362 1.076 2.392 1.00 98.38 87 VAL A C 1
ATOM 690 O O . VAL A 1 87 ? -0.412 0.888 3.614 1.00 98.38 87 VAL A O 1
ATOM 693 N N . PRO A 1 88 ? -0.729 2.263 1.871 1.00 98.31 88 PRO A N 1
ATOM 694 C CA . PRO A 1 88 ? -1.271 3.334 2.707 1.00 98.31 88 PRO A CA 1
ATOM 695 C C . PRO A 1 88 ? -2.610 2.964 3.361 1.00 98.31 88 PRO A C 1
ATOM 697 O O . PRO A 1 88 ? -2.825 3.326 4.521 1.00 98.31 88 PRO A O 1
ATOM 700 N N . LEU A 1 89 ? -3.475 2.189 2.696 1.00 98.62 89 LEU A N 1
ATOM 701 C CA . LEU A 1 89 ? -4.721 1.704 3.302 1.00 98.62 89 LEU A CA 1
ATOM 702 C C . LEU A 1 89 ? -4.436 0.755 4.478 1.00 98.62 89 LEU A C 1
ATOM 704 O O . LEU A 1 89 ? -5.031 0.906 5.544 1.00 98.62 89 LEU A O 1
ATOM 708 N N . ALA A 1 90 ? -3.466 -0.155 4.341 1.00 98.44 90 ALA A N 1
ATOM 709 C CA . ALA A 1 90 ? -3.054 -1.067 5.410 1.00 98.44 90 ALA A CA 1
ATOM 710 C C . ALA A 1 90 ? -2.511 -0.307 6.629 1.00 98.44 90 ALA A C 1
ATOM 712 O O . ALA A 1 90 ? -2.851 -0.616 7.773 1.00 98.44 90 ALA A O 1
ATOM 713 N N . LYS A 1 91 ? -1.722 0.749 6.393 1.00 98.31 91 LYS A N 1
ATOM 714 C CA . LYS A 1 91 ? -1.266 1.651 7.461 1.00 98.31 91 LYS A CA 1
ATOM 715 C C . LYS A 1 91 ? -2.431 2.362 8.149 1.00 98.31 91 LYS A C 1
ATOM 717 O O . LYS A 1 91 ? -2.401 2.526 9.366 1.00 98.31 91 LYS A O 1
ATOM 722 N N . LYS A 1 92 ? -3.448 2.774 7.387 1.00 98.50 92 LYS A N 1
ATOM 723 C CA . LYS A 1 92 ? -4.613 3.504 7.898 1.00 98.50 92 LYS A CA 1
ATOM 724 C C . LYS A 1 92 ? -5.528 2.640 8.765 1.00 98.50 92 LYS A C 1
ATOM 726 O O . LYS A 1 92 ? -5.949 3.107 9.823 1.00 98.50 92 LYS A O 1
ATOM 731 N N . VAL A 1 93 ? -5.826 1.408 8.346 1.00 98.69 93 VAL A N 1
ATOM 732 C CA . VAL A 1 93 ? -6.663 0.488 9.139 1.00 98.69 93 VAL A CA 1
ATOM 733 C C . VAL A 1 93 ? -5.935 -0.016 10.391 1.00 98.69 93 VAL A C 1
ATOM 735 O O . VAL A 1 93 ? -6.572 -0.351 11.389 1.00 98.69 93 VAL A O 1
ATOM 738 N N . GLY A 1 94 ? -4.599 -0.008 10.386 1.00 98.44 94 GLY A N 1
ATOM 739 C CA . GLY A 1 94 ? -3.784 -0.330 11.553 1.00 98.44 94 GLY A CA 1
ATOM 740 C C . GLY A 1 94 ? -3.863 -1.806 11.978 1.00 98.44 94 GLY A C 1
ATOM 741 O O . GLY A 1 94 ? -4.424 -2.637 11.266 1.00 98.44 94 GLY A O 1
ATOM 742 N N . PRO A 1 95 ? -3.309 -2.163 13.152 1.00 98.00 95 PRO A N 1
ATOM 743 C CA . PRO A 1 95 ? -3.083 -3.561 13.548 1.00 98.00 95 PRO A CA 1
ATOM 744 C C . PRO A 1 95 ? -4.361 -4.378 13.783 1.00 98.00 95 PRO A C 1
ATOM 746 O O . PRO A 1 95 ? -4.312 -5.604 13.762 1.00 98.00 95 PRO A O 1
ATOM 749 N N . ASN A 1 96 ? -5.491 -3.709 14.021 1.00 98.19 96 ASN A N 1
ATOM 750 C CA . ASN A 1 96 ? -6.779 -4.361 14.263 1.00 98.19 96 ASN A CA 1
ATOM 751 C C . ASN A 1 96 ? -7.654 -4.443 13.004 1.00 98.19 96 ASN A C 1
ATOM 753 O O . ASN A 1 96 ? -8.707 -5.073 13.048 1.00 98.19 96 ASN A O 1
ATOM 757 N N . GLY A 1 97 ? -7.249 -3.791 11.912 1.00 98.56 97 GLY A N 1
ATOM 758 C CA . GLY A 1 97 ? -7.957 -3.821 10.637 1.00 98.56 97 GLY A CA 1
ATOM 759 C C . GLY A 1 97 ? -7.292 -4.750 9.629 1.00 98.56 97 GLY A C 1
ATOM 760 O O . GLY A 1 97 ? -6.282 -5.397 9.919 1.00 98.56 97 GLY A O 1
ATOM 761 N N . ARG A 1 98 ? -7.879 -4.853 8.435 1.00 98.62 98 ARG A N 1
ATOM 762 C CA . ARG A 1 98 ? -7.371 -5.712 7.353 1.00 98.62 98 ARG A CA 1
ATOM 763 C C . ARG A 1 98 ? -7.590 -5.062 5.993 1.00 98.62 98 ARG A C 1
ATOM 765 O O . ARG A 1 98 ? -8.604 -4.410 5.775 1.00 98.62 98 ARG A O 1
ATOM 772 N N . VAL A 1 99 ? -6.667 -5.295 5.067 1.00 98.56 99 VAL A N 1
ATOM 773 C CA . VAL A 1 99 ? -6.852 -4.979 3.646 1.00 98.56 99 VAL A CA 1
ATOM 774 C C . VAL A 1 99 ? -6.730 -6.276 2.860 1.00 98.56 99 VAL A C 1
ATOM 776 O O . VAL A 1 99 ? -5.744 -6.997 3.005 1.00 98.56 99 VAL A O 1
ATOM 779 N N . HIS A 1 100 ? -7.754 -6.593 2.077 1.00 98.31 100 HIS A N 1
ATOM 780 C CA . HIS A 1 100 ? -7.764 -7.720 1.157 1.00 98.31 100 HIS A CA 1
ATOM 781 C C . HIS A 1 100 ? -7.514 -7.202 -0.254 1.00 98.31 100 HIS A C 1
ATOM 783 O O . HIS A 1 100 ? -8.373 -6.537 -0.827 1.00 98.31 100 HIS A O 1
ATOM 789 N N . SER A 1 101 ? -6.339 -7.511 -0.787 1.00 98.00 101 SER A N 1
ATOM 790 C CA . SER A 1 101 ? -5.873 -6.995 -2.071 1.00 98.00 101 SER A CA 1
ATOM 791 C C . SER A 1 101 ? -5.863 -8.094 -3.123 1.00 98.00 101 SER A C 1
ATOM 793 O O . SER A 1 101 ? -5.346 -9.182 -2.866 1.00 98.00 101 SER A O 1
ATOM 795 N N . PHE A 1 102 ? -6.417 -7.810 -4.299 1.00 97.50 102 PHE A N 1
ATOM 796 C CA . PHE A 1 102 ? -6.504 -8.757 -5.409 1.00 97.50 102 PHE A CA 1
ATOM 797 C C . PHE A 1 102 ? -6.081 -8.087 -6.718 1.00 97.50 102 PHE A C 1
ATOM 799 O O . PHE A 1 102 ? -6.531 -6.981 -7.008 1.00 97.50 102 PHE A O 1
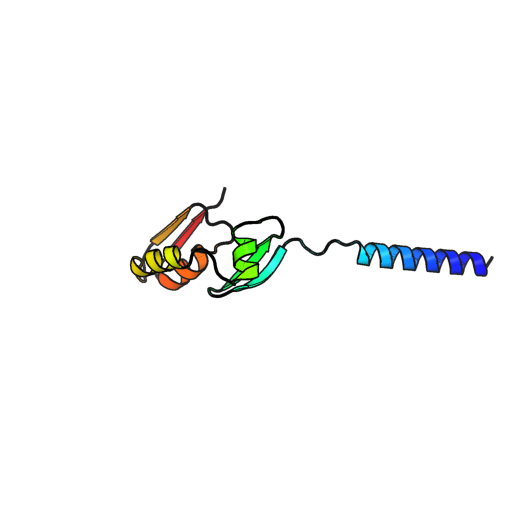ATOM 806 N N . GLU A 1 103 ? -5.262 -8.776 -7.513 1.00 91.81 103 GLU A N 1
ATOM 807 C CA . GLU A 1 103 ? -4.852 -8.395 -8.871 1.00 91.81 103 GLU A CA 1
ATOM 808 C C . GLU A 1 103 ? -4.965 -9.641 -9.775 1.00 91.81 103 GLU A C 1
ATOM 810 O O . GLU A 1 103 ? -4.478 -10.698 -9.354 1.00 91.81 103 GLU A O 1
ATOM 815 N N . PRO A 1 104 ? -5.660 -9.570 -10.929 1.00 80.19 104 PRO A N 1
ATOM 816 C CA . PRO A 1 104 ? -5.773 -10.682 -11.878 1.00 80.19 104 PRO A CA 1
ATOM 817 C C . PRO A 1 104 ? -4.506 -10.951 -12.706 1.00 80.19 104 PRO A C 1
ATOM 819 O O . PRO A 1 104 ? -3.673 -10.037 -12.881 1.00 80.19 104 PRO A O 1
#

InterPro domains:
  IPR029063 S-adenosyl-L-methionine-dependent methyltransferase superfamily [G3DSA:3.40.50.150] (63-104)
  IPR029063 S-adenosyl-L-methionine-dependent methyltransferase superfamily [SSF53335] (35-104)

Nearest PDB structures (foldseek):
  2yxe-assembly1_B  TM=7.027E-01  e=4.776E-02  Methanocaldococcus jannaschii DSM 2661
  3bkx-assembly1_B  TM=8.441E-01  e=1.669E-01  Lacticaseibacillus paracasei ATCC 334
  3dh0-assembly1_A  TM=6.803E-01  e=5.819E-02  Aquifex aeolicus
  4u1t-assembly2_E  TM=6.168E-01  e=1.466E+00  Micromonospora echinospora
  3wgb-assembly1_C  TM=4.933E-01  e=1.466E+00  Aeromonas jandaei

Radius of gyration: 22.81 Å; Cα contacts (8 Å, |Δi|>4): 123; chains: 1; bounding box: 65×35×44 Å

Solvent-accessible surface area (backbone atoms only — not comparable to full-atom values): 6046 Å² total; per-residue (Å²): 112,71,72,59,53,54,53,49,52,50,51,50,52,51,49,51,52,47,51,63,72,63,55,74,72,74,59,59,43,82,44,82,34,79,74,45,74,40,68,29,41,75,84,38,80,54,65,33,41,38,36,66,75,71,25,51,67,66,61,70,61,50,52,53,53,62,71,73,59,47,71,46,38,79,45,76,35,83,69,27,74,80,30,82,60,50,49,50,50,40,62,53,15,35,96,74,25,46,65,51,69,41,61,136

Organism: NCBI:txid89044

pLDDT: mean 87.0, std 17.48, range [44.25, 98.75]

Sequence (104 aa):
IMNHIVRRQLCFVLFIVCISLFYAESPNKIKQCKHGTFILSDYDVDISEHMRMYGEWAEGELNLFLSLIKPGDIVVDAGANIGAFTVPLAKKVGPNGRVHSFEP

Secondary structure (DSSP, 8-state):
-HHHHHHHHHHHHHHHHHHHHHSPPPSEEEEEETTEEEEEETT-TTHHHHHHHHS-S-HHHHHHHHHH--TT-EEEEET-TT-TTHHHHHHHH-TT-EEEEE--